Protein AF-A0A9E1RUP0-F1 (afdb_monomer_lite)

Foldseek 3Di:
DDDPPCPDVVCVNDDADDDDADPPDDDDDDPPDDHDDDDDPDPDDDDDDDDDDDDFQDFQQDPDDDQLQVVQVGDGRGTSDHLSHDDPPDDDVPRDRDHDPDDPPPRDPDDDDDD

pLDDT: mean 86.72, std 13.56, range [46.16, 97.12]

Sequence (115 aa):
KAYDILSDPALGGQELVYVEAAKGTVVWHHGMTVHAALPNTTATTRRAFTVVFIADGYPRAKSWKNFPLDRAGVDVGRTMQGEGLPLAWPRASGDIPEPPVVIGEQTGPQVKLDD

Radius of gyration: 17.95 Å; chains: 1; bounding box: 49×43×43 Å

Secondary structure (DSSP, 8-state):
----GGG-GGGTTPPP------TT------TT---------SSS-----------TT-B----S--HHHHHTT--TTSB--BTTB---SS--TT-PPPPPSS-TTTTSS------

Structure (mmCIF, N/CA/C/O backbone):
data_AF-A0A9E1RUP0-F1
#
_entry.id   AF-A0A9E1RUP0-F1
#
loop_
_atom_site.group_PDB
_atom_site.id
_atom_site.type_symbol
_atom_site.label_atom_id
_atom_site.label_alt_id
_atom_site.label_comp_id
_atom_site.label_asym_id
_atom_site.label_entity_id
_atom_site.label_seq_id
_atom_site.pdbx_PDB_ins_code
_atom_site.Cartn_x
_atom_site.Cartn_y
_atom_site.Cartn_z
_atom_site.occupancy
_atom_site.B_iso_or_equiv
_atom_site.auth_seq_id
_atom_site.auth_comp_id
_atom_site.auth_asym_id
_atom_site.auth_atom_id
_atom_site.pdbx_PDB_model_num
ATOM 1 N N . LYS A 1 1 ? -25.155 4.062 -3.755 1.00 77.12 1 LYS A N 1
ATOM 2 C CA . LYS A 1 1 ? -24.989 3.126 -2.614 1.00 77.12 1 LYS A CA 1
ATOM 3 C C . LYS A 1 1 ? -23.657 2.412 -2.805 1.00 77.12 1 LYS A C 1
ATOM 5 O O . LYS A 1 1 ? -23.355 2.100 -3.950 1.00 77.12 1 LYS A O 1
ATOM 10 N N . ALA A 1 2 ? -22.850 2.239 -1.757 1.00 87.50 2 ALA A N 1
ATOM 11 C CA . ALA A 1 2 ? -21.606 1.474 -1.870 1.00 87.50 2 ALA A CA 1
ATOM 12 C C . ALA A 1 2 ? -21.914 0.009 -2.226 1.00 87.50 2 ALA A C 1
ATOM 14 O O . ALA A 1 2 ? -22.976 -0.496 -1.854 1.00 87.50 2 ALA A O 1
ATOM 15 N N . TYR A 1 3 ? -21.013 -0.634 -2.968 1.00 91.62 3 TYR A N 1
ATOM 16 C CA . TYR A 1 3 ? -21.102 -2.064 -3.248 1.00 91.62 3 TYR A CA 1
ATOM 17 C C . TYR A 1 3 ? -20.885 -2.850 -1.950 1.00 91.62 3 TYR A C 1
ATOM 19 O O . TYR A 1 3 ? -19.932 -2.571 -1.221 1.00 91.62 3 TYR A O 1
ATOM 27 N N . ASP A 1 4 ? -21.774 -3.796 -1.653 1.00 91.69 4 ASP A N 1
ATOM 28 C CA . ASP A 1 4 ? -21.647 -4.661 -0.481 1.00 91.69 4 ASP A CA 1
ATOM 29 C C . ASP A 1 4 ? -20.742 -5.849 -0.811 1.00 91.69 4 ASP A C 1
ATOM 31 O O . ASP A 1 4 ? -21.205 -6.916 -1.208 1.00 91.69 4 ASP A O 1
ATOM 35 N N . ILE A 1 5 ? -19.434 -5.620 -0.686 1.00 92.88 5 ILE A N 1
ATOM 36 C CA . ILE A 1 5 ? -18.408 -6.611 -1.020 1.00 92.88 5 ILE A CA 1
ATOM 37 C C . ILE A 1 5 ? -18.504 -7.877 -0.165 1.00 92.88 5 ILE A C 1
ATOM 39 O O . ILE A 1 5 ? -18.123 -8.936 -0.642 1.00 92.88 5 ILE A O 1
ATOM 43 N N . LEU A 1 6 ? -19.027 -7.802 1.065 1.00 92.06 6 LEU A N 1
ATOM 44 C CA . LEU A 1 6 ? -19.125 -8.967 1.954 1.00 92.06 6 LEU A CA 1
ATOM 45 C C . LEU A 1 6 ? -20.234 -9.937 1.528 1.00 92.06 6 LEU A C 1
ATOM 47 O O . LEU A 1 6 ? -20.155 -11.126 1.817 1.00 92.06 6 LEU A O 1
ATOM 51 N N . SER A 1 7 ? -21.225 -9.442 0.786 1.00 92.94 7 SER A N 1
ATOM 52 C CA . SER A 1 7 ? -22.275 -10.258 0.174 1.00 92.94 7 SER A CA 1
ATOM 53 C C . SER A 1 7 ? -21.894 -10.792 -1.217 1.00 92.94 7 SER A C 1
ATOM 55 O O . SER A 1 7 ? -22.733 -11.409 -1.876 1.00 92.94 7 SER A O 1
ATOM 57 N N . ASP A 1 8 ? -20.669 -10.544 -1.703 1.00 94.75 8 ASP A N 1
ATOM 58 C CA . ASP A 1 8 ? -20.228 -11.011 -3.021 1.00 94.75 8 ASP A CA 1
ATOM 59 C C . ASP A 1 8 ? -20.149 -12.554 -3.041 1.00 94.75 8 ASP A C 1
ATOM 61 O O . ASP A 1 8 ? -19.410 -13.144 -2.243 1.00 94.75 8 ASP A O 1
ATOM 65 N N . PRO A 1 9 ? -20.862 -13.244 -3.956 1.00 95.50 9 PRO A N 1
ATOM 66 C CA . PRO A 1 9 ? -20.796 -14.699 -4.079 1.00 95.50 9 PRO A CA 1
ATOM 67 C C . PRO A 1 9 ? -19.376 -15.247 -4.278 1.00 95.50 9 PRO A C 1
ATOM 69 O O . PRO A 1 9 ? -19.108 -16.383 -3.887 1.00 95.50 9 PRO A O 1
ATOM 72 N N . ALA A 1 10 ? -18.456 -14.458 -4.847 1.00 94.06 10 ALA A N 1
ATOM 73 C CA . ALA A 1 10 ? -17.054 -14.835 -5.016 1.00 94.06 10 ALA A CA 1
ATOM 74 C C . ALA A 1 10 ? -16.319 -15.036 -3.680 1.00 94.06 10 ALA A C 1
ATOM 76 O O . ALA A 1 10 ? -15.307 -15.735 -3.647 1.00 94.06 10 ALA A O 1
ATOM 77 N N . LEU A 1 11 ? -16.831 -14.473 -2.578 1.00 93.88 11 LEU A N 1
ATOM 78 C CA . LEU A 1 11 ? -16.312 -14.726 -1.234 1.00 93.88 11 LEU A CA 1
ATOM 79 C C . LEU A 1 11 ? -16.768 -16.062 -0.652 1.00 93.88 11 LEU A C 1
ATOM 81 O O . LEU A 1 11 ? -16.231 -16.472 0.370 1.00 93.88 11 LEU A O 1
ATOM 85 N N . GLY A 1 12 ? -17.747 -16.747 -1.251 1.00 94.31 12 GLY A N 1
ATOM 86 C CA . GLY A 1 12 ? -18.192 -18.062 -0.783 1.00 94.31 12 GLY A CA 1
ATOM 87 C C . GLY A 1 12 ? -18.697 -18.075 0.666 1.00 94.31 12 GLY A C 1
ATOM 88 O O . GLY A 1 12 ? -18.537 -19.084 1.348 1.00 94.31 12 GLY A O 1
ATOM 89 N N . GLY A 1 13 ? -19.255 -16.959 1.148 1.00 92.88 13 GLY A N 1
ATOM 90 C CA . GLY A 1 13 ? -19.747 -16.822 2.524 1.00 92.88 13 GLY A CA 1
ATOM 91 C C . GLY A 1 13 ? -18.649 -16.769 3.592 1.00 92.88 13 GLY A C 1
ATOM 92 O O . GLY A 1 13 ? -18.916 -17.095 4.744 1.00 92.88 13 GLY A O 1
ATOM 93 N N . GLN A 1 14 ? -17.412 -16.418 3.224 1.00 93.69 14 GLN A N 1
ATOM 94 C CA . GLN A 1 14 ? -16.333 -16.225 4.194 1.00 93.69 14 GLN A CA 1
ATOM 95 C C . GLN A 1 14 ? -16.589 -14.998 5.074 1.00 93.69 14 GLN A C 1
ATOM 97 O O . GLN A 1 14 ? -16.930 -13.922 4.586 1.00 93.69 14 GLN A O 1
ATOM 102 N N . GLU A 1 15 ? -16.354 -15.168 6.371 1.00 91.94 15 GLU A N 1
ATOM 103 C CA . GLU A 1 15 ? -16.478 -14.107 7.366 1.00 91.94 15 GLU A CA 1
ATOM 104 C C . GLU A 1 15 ? -15.164 -13.340 7.537 1.00 91.94 15 GLU A C 1
ATOM 106 O O . GLU A 1 15 ? -14.066 -13.855 7.302 1.00 91.94 15 GLU A O 1
ATOM 111 N N . LEU A 1 16 ? -15.267 -12.094 8.002 1.00 94.19 16 LEU A N 1
ATOM 112 C CA . LEU A 1 16 ? -14.089 -11.311 8.358 1.00 94.19 16 LEU A CA 1
ATOM 113 C C . LEU A 1 16 ? -13.390 -11.910 9.582 1.00 94.19 16 LEU A C 1
ATOM 115 O O . LEU A 1 16 ? -13.990 -12.096 10.640 1.00 94.19 16 LEU A O 1
ATOM 119 N N . VAL A 1 17 ? -12.079 -12.112 9.459 1.00 94.25 17 VAL A N 1
ATOM 120 C CA . VAL A 1 17 ? -11.206 -12.437 10.589 1.00 94.25 17 VAL A CA 1
ATOM 121 C C . VAL A 1 17 ? -10.435 -11.185 10.980 1.00 94.25 17 VAL A C 1
ATOM 123 O O . VAL A 1 17 ? -9.619 -10.672 10.214 1.00 94.25 17 VAL A O 1
ATOM 126 N N . TYR A 1 18 ? -10.697 -10.685 12.185 1.00 94.25 18 TYR A N 1
ATOM 1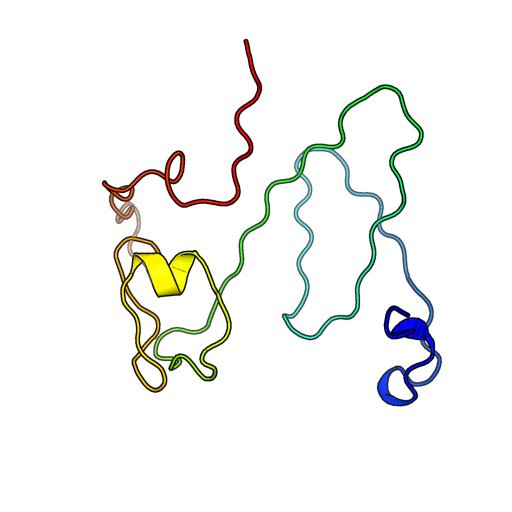27 C CA . TYR A 1 18 ? -10.001 -9.519 12.714 1.00 94.25 18 TYR A CA 1
ATOM 128 C C . TYR A 1 18 ? -8.702 -9.929 13.398 1.00 94.25 18 TYR A C 1
ATOM 130 O O . TYR A 1 18 ? -8.678 -10.833 14.231 1.00 94.25 18 TYR A O 1
ATOM 138 N N . VAL A 1 19 ? -7.625 -9.229 13.050 1.00 93.12 19 VAL A N 1
ATOM 139 C CA . VAL A 1 19 ? -6.290 -9.452 13.607 1.00 93.12 19 VAL A CA 1
ATOM 140 C C . VAL A 1 19 ? -5.883 -8.216 14.396 1.00 93.12 19 VAL A C 1
ATOM 142 O O . VAL A 1 19 ? -5.818 -7.114 13.848 1.00 93.12 19 VAL A O 1
ATOM 145 N N . GLU A 1 20 ? -5.605 -8.396 15.685 1.00 94.00 20 GLU A N 1
ATOM 146 C CA . GLU A 1 20 ? -5.007 -7.347 16.505 1.00 94.00 20 GLU A CA 1
ATOM 147 C C . GLU A 1 20 ? -3.508 -7.247 16.200 1.00 94.00 20 GLU A C 1
ATOM 149 O O . GLU A 1 20 ? -2.784 -8.242 16.213 1.00 94.00 20 GLU A O 1
ATOM 154 N N . ALA A 1 21 ? -3.041 -6.033 15.909 1.00 93.69 21 ALA A N 1
ATOM 155 C CA . ALA A 1 21 ? -1.649 -5.764 15.580 1.00 93.69 21 ALA A CA 1
ATOM 156 C C . ALA A 1 21 ? -1.034 -4.851 16.643 1.00 93.69 21 ALA A C 1
ATOM 158 O O . ALA A 1 21 ? -1.321 -3.652 16.698 1.00 93.69 21 ALA A O 1
ATOM 159 N N . ALA A 1 22 ? -0.154 -5.414 17.473 1.00 94.69 22 ALA A N 1
ATOM 160 C CA . ALA A 1 22 ? 0.644 -4.630 18.406 1.00 94.69 22 ALA A CA 1
ATOM 161 C C . ALA A 1 22 ? 1.584 -3.675 17.649 1.00 94.69 22 ALA A C 1
ATOM 163 O O . ALA A 1 22 ? 1.981 -3.938 16.509 1.00 94.69 22 ALA A O 1
ATOM 164 N N . LYS A 1 23 ? 1.995 -2.576 18.293 1.00 94.50 23 LYS A N 1
ATOM 165 C CA . LYS A 1 23 ? 2.963 -1.626 17.721 1.00 94.50 23 LYS A CA 1
ATOM 166 C C . LYS A 1 23 ? 4.225 -2.363 17.246 1.00 94.50 23 LYS A C 1
ATOM 168 O O . LYS A 1 23 ? 4.840 -3.090 18.016 1.00 94.50 23 LYS A O 1
ATOM 173 N N . GLY A 1 24 ? 4.623 -2.122 15.996 1.00 95.25 24 GLY A N 1
ATOM 174 C CA . GLY A 1 24 ? 5.780 -2.769 15.364 1.00 95.25 24 GLY A CA 1
ATOM 175 C C . GLY A 1 24 ? 5.451 -4.062 14.609 1.00 95.25 24 GLY A C 1
ATOM 1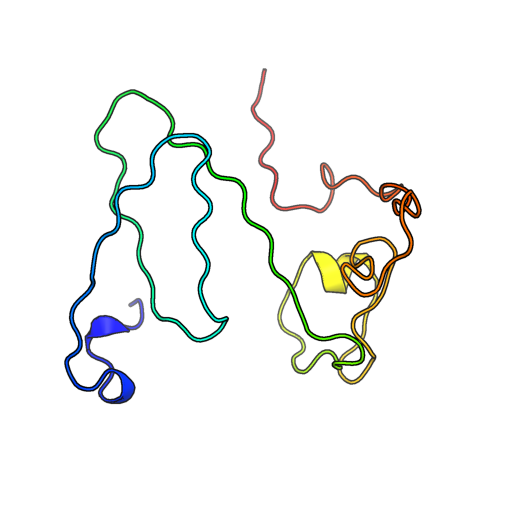76 O O . GLY A 1 24 ? 6.309 -4.570 13.896 1.00 95.25 24 GLY A O 1
ATOM 177 N N . THR A 1 25 ? 4.216 -4.564 14.707 1.00 96.56 25 THR A N 1
ATOM 178 C CA . THR A 1 25 ? 3.748 -5.706 13.908 1.00 96.56 25 THR A CA 1
ATOM 179 C C . THR A 1 25 ? 3.591 -5.309 12.443 1.00 96.56 25 THR A C 1
ATOM 181 O O . THR A 1 25 ? 3.102 -4.220 12.136 1.00 96.56 25 THR A O 1
ATOM 184 N N . VAL A 1 26 ? 3.951 -6.223 11.542 1.00 96.62 26 VAL A N 1
ATOM 185 C CA . VAL A 1 26 ? 3.703 -6.104 10.101 1.00 96.62 26 VAL A CA 1
ATOM 186 C C . VAL A 1 26 ? 2.651 -7.130 9.699 1.00 96.62 26 VAL A C 1
ATOM 188 O O . VAL A 1 26 ? 2.801 -8.317 9.979 1.00 96.62 26 VAL A O 1
ATOM 191 N N . VAL A 1 27 ? 1.595 -6.668 9.030 1.00 95.50 27 VAL A N 1
ATOM 192 C CA . VAL A 1 27 ? 0.545 -7.521 8.464 1.00 95.50 27 VAL A CA 1
ATOM 193 C C . VAL A 1 27 ? 0.670 -7.491 6.946 1.00 95.50 27 VAL A C 1
ATOM 195 O O . VAL A 1 27 ? 0.706 -6.417 6.349 1.00 95.50 27 VAL A O 1
ATOM 198 N N . TRP A 1 28 ? 0.723 -8.670 6.331 1.00 96.12 28 TRP A N 1
ATOM 199 C CA . TRP A 1 28 ? 0.786 -8.838 4.881 1.00 96.12 28 TRP A CA 1
ATOM 200 C C . TRP A 1 28 ? -0.573 -9.292 4.353 1.00 96.12 28 TRP A C 1
ATOM 202 O O . TRP A 1 28 ? -1.205 -10.168 4.940 1.00 96.12 28 TRP A O 1
ATOM 212 N N . HIS A 1 29 ? -1.008 -8.733 3.226 1.00 96.25 29 HIS A N 1
ATOM 213 C CA . HIS A 1 29 ? -2.153 -9.242 2.474 1.00 96.25 29 HIS A CA 1
ATOM 214 C C . HIS A 1 29 ? -1.854 -9.238 0.975 1.00 96.25 29 HIS A C 1
ATOM 216 O O . HIS A 1 29 ? -1.012 -8.477 0.498 1.00 96.25 29 HIS A O 1
ATOM 222 N N . HIS A 1 30 ? -2.550 -10.087 0.224 1.00 96.12 30 HIS A N 1
ATOM 223 C CA . HIS A 1 30 ? -2.474 -10.082 -1.231 1.00 96.12 30 HIS A CA 1
ATOM 224 C C . HIS A 1 30 ? -3.308 -8.922 -1.800 1.00 96.12 30 HIS A C 1
ATOM 226 O O . HIS A 1 30 ? -4.302 -8.520 -1.197 1.00 96.12 30 HIS A O 1
ATOM 232 N N . GLY A 1 31 ? -2.971 -8.424 -2.996 1.00 92.31 31 GLY A N 1
ATOM 233 C CA . GLY A 1 31 ? -3.699 -7.316 -3.642 1.00 92.31 31 GLY A CA 1
ATOM 234 C C . GLY A 1 31 ? -5.177 -7.601 -3.960 1.00 92.31 31 GLY A C 1
ATOM 235 O O . GLY A 1 31 ? -5.917 -6.683 -4.290 1.00 92.31 31 GLY A O 1
ATOM 236 N N . MET A 1 32 ? -5.606 -8.860 -3.836 1.00 91.62 32 MET A N 1
ATOM 237 C CA . MET A 1 32 ? -6.995 -9.307 -4.017 1.00 91.62 32 MET A CA 1
ATOM 238 C C . MET A 1 32 ? -7.668 -9.757 -2.711 1.00 91.62 32 MET A C 1
ATOM 240 O O . MET A 1 32 ? -8.792 -10.247 -2.742 1.00 91.62 32 MET A O 1
ATOM 244 N N . THR A 1 33 ? -7.000 -9.643 -1.561 1.00 95.06 33 THR A N 1
ATOM 245 C CA . THR A 1 33 ? -7.612 -9.981 -0.273 1.00 95.06 33 THR A CA 1
ATOM 246 C C . THR A 1 33 ? -8.657 -8.927 0.078 1.00 95.06 33 THR A C 1
ATOM 248 O O . THR A 1 33 ? -8.311 -7.764 0.287 1.00 95.06 33 THR A O 1
ATOM 251 N N . VAL A 1 34 ? -9.926 -9.326 0.194 1.00 95.31 34 VAL A N 1
ATOM 252 C CA . VAL A 1 34 ? -10.956 -8.469 0.794 1.00 95.31 34 VAL A CA 1
ATOM 253 C C . VAL A 1 34 ? -10.621 -8.279 2.269 1.00 95.31 34 VAL A C 1
ATOM 255 O O . VAL A 1 34 ? -10.412 -9.244 3.000 1.00 95.31 34 VAL A O 1
ATOM 258 N N . HIS A 1 35 ? -10.523 -7.025 2.698 1.00 95.38 35 HIS A N 1
ATOM 259 C CA . HIS A 1 35 ? -10.179 -6.673 4.067 1.00 95.38 35 HIS A CA 1
ATOM 260 C C . HIS A 1 35 ? -10.919 -5.412 4.505 1.00 95.38 35 HIS A C 1
ATOM 262 O O . HIS A 1 35 ? -11.308 -4.574 3.691 1.00 95.38 35 HIS A O 1
ATOM 268 N N . ALA A 1 36 ? -11.101 -5.284 5.815 1.00 93.50 36 ALA A N 1
ATOM 269 C CA . ALA A 1 36 ? -11.773 -4.158 6.439 1.00 93.50 36 ALA A CA 1
ATOM 270 C C . ALA A 1 36 ? -11.016 -3.717 7.692 1.00 93.50 36 ALA A C 1
ATOM 272 O O . ALA A 1 36 ? -10.277 -4.491 8.301 1.00 93.50 36 ALA A O 1
ATOM 273 N N . ALA A 1 37 ? -11.233 -2.468 8.096 1.00 93.81 37 ALA A N 1
ATOM 274 C CA . ALA A 1 37 ? -10.733 -1.944 9.354 1.00 93.81 37 ALA A CA 1
ATOM 275 C C . ALA A 1 37 ? -11.905 -1.468 10.214 1.00 93.81 37 ALA A C 1
ATOM 277 O O . ALA A 1 37 ? -12.782 -0.753 9.734 1.00 93.81 37 ALA A O 1
ATOM 278 N N . LEU A 1 38 ? -11.893 -1.836 11.495 1.00 94.69 38 LEU A N 1
ATOM 279 C CA . LEU A 1 38 ? -12.880 -1.352 12.459 1.00 94.69 38 LEU A CA 1
ATOM 280 C C . LEU A 1 38 ? -12.724 0.162 12.696 1.00 94.69 38 LEU A C 1
ATOM 282 O O . LEU A 1 38 ? -11.595 0.678 12.588 1.00 94.69 38 LEU A O 1
ATOM 286 N N . PRO A 1 39 ? -13.823 0.868 13.041 1.00 95.75 39 PRO A N 1
ATOM 287 C CA . PRO A 1 39 ? -13.769 2.270 13.436 1.00 95.75 39 PRO A CA 1
ATOM 288 C C . PRO A 1 39 ? -12.869 2.453 14.661 1.00 95.75 39 PRO A C 1
ATOM 290 O O . PRO A 1 39 ? -12.790 1.588 15.531 1.00 95.75 39 PRO A O 1
ATOM 293 N N . ASN A 1 40 ? -12.196 3.600 14.742 1.00 96.00 40 ASN A N 1
ATOM 294 C CA . ASN A 1 40 ? -11.468 3.971 15.947 1.00 96.00 40 ASN A CA 1
ATOM 295 C C . ASN A 1 40 ? -12.432 4.639 16.934 1.00 96.00 40 ASN A C 1
ATOM 297 O O . ASN A 1 40 ? -12.821 5.785 16.728 1.00 96.00 40 ASN A O 1
ATOM 301 N N . THR A 1 41 ? -12.811 3.928 17.992 1.00 97.06 41 THR A N 1
ATOM 302 C CA . THR A 1 41 ? -13.711 4.425 19.048 1.00 97.06 41 THR A CA 1
ATOM 303 C C . THR A 1 41 ? -12.957 4.979 20.261 1.00 97.06 41 THR A C 1
ATOM 305 O O . THR A 1 41 ? -13.551 5.183 21.317 1.00 97.06 41 THR A O 1
ATOM 308 N N . THR A 1 42 ? -11.643 5.195 20.143 1.00 96.19 42 THR A N 1
ATOM 309 C CA . THR A 1 42 ? -10.784 5.694 21.227 1.00 96.19 42 THR A CA 1
ATOM 310 C C . THR A 1 42 ? -10.381 7.151 21.001 1.00 96.19 42 THR A C 1
ATOM 312 O O . THR A 1 42 ? -10.461 7.667 19.888 1.00 96.19 42 THR A O 1
ATOM 315 N N . ALA A 1 43 ? -9.874 7.806 22.049 1.00 97.12 43 ALA A N 1
ATOM 316 C CA . ALA A 1 43 ? -9.315 9.158 21.960 1.00 97.12 43 ALA A CA 1
ATOM 317 C C . ALA A 1 43 ? -7.880 9.199 21.388 1.00 97.12 43 ALA A C 1
ATOM 319 O O . ALA A 1 43 ? -7.264 10.261 21.334 1.00 97.12 43 ALA A O 1
ATOM 320 N N . THR A 1 44 ? -7.305 8.058 20.994 1.00 95.00 44 THR A N 1
ATOM 321 C CA . THR A 1 44 ? -5.921 7.970 20.513 1.00 95.00 44 THR A CA 1
ATOM 322 C C . THR A 1 44 ? -5.879 7.658 19.022 1.00 95.00 44 THR A C 1
ATOM 324 O O . THR A 1 44 ? -6.531 6.735 18.540 1.00 95.00 44 THR A O 1
ATOM 327 N N . THR A 1 45 ? -5.066 8.398 18.268 1.00 94.81 45 THR A N 1
ATOM 328 C CA . THR A 1 45 ? -4.875 8.163 16.830 1.00 94.81 45 THR A CA 1
ATOM 329 C C . THR A 1 45 ? -4.241 6.794 16.558 1.00 94.81 45 THR A C 1
ATOM 331 O O . THR A 1 45 ? -3.093 6.551 16.939 1.00 94.81 45 THR A O 1
ATOM 334 N N . ARG A 1 46 ? -4.939 5.930 15.807 1.00 93.88 46 ARG A N 1
ATOM 335 C CA . ARG A 1 46 ? -4.389 4.678 15.260 1.00 93.88 46 ARG A CA 1
ATOM 336 C C . ARG A 1 46 ? -3.516 4.974 14.035 1.00 93.88 46 ARG A C 1
ATOM 338 O O . ARG A 1 46 ? -4.038 5.188 12.944 1.00 93.88 46 ARG A O 1
ATOM 345 N N . ARG A 1 47 ? -2.192 4.993 14.212 1.00 93.31 47 ARG A N 1
ATOM 346 C CA . ARG A 1 47 ? -1.219 5.205 13.124 1.00 93.31 47 ARG A CA 1
ATOM 347 C C . ARG A 1 47 ? -0.811 3.872 12.495 1.00 93.31 47 ARG A C 1
ATOM 349 O O . ARG A 1 47 ? -0.483 2.936 13.216 1.00 93.31 47 ARG A O 1
ATOM 356 N N . ALA A 1 48 ? -0.789 3.818 11.168 1.00 92.75 48 ALA A N 1
ATOM 357 C CA . ALA A 1 48 ? -0.267 2.700 10.390 1.00 92.75 48 ALA A CA 1
ATOM 358 C C . ALA A 1 48 ? 0.551 3.240 9.213 1.00 92.75 48 ALA A C 1
ATOM 360 O O . ALA A 1 48 ? 0.263 4.324 8.703 1.00 92.75 48 ALA A O 1
ATOM 361 N N . PHE A 1 49 ? 1.553 2.478 8.787 1.00 92.25 49 PHE A N 1
ATOM 362 C CA . PHE A 1 49 ? 2.304 2.739 7.566 1.00 92.25 49 PHE A CA 1
ATOM 363 C C . PHE A 1 49 ? 2.020 1.606 6.584 1.00 92.25 49 PHE A C 1
ATOM 365 O O . PHE A 1 49 ? 2.057 0.439 6.970 1.00 92.25 49 PHE A O 1
ATOM 372 N N . THR A 1 50 ? 1.689 1.949 5.341 1.00 91.31 50 THR A N 1
ATOM 373 C CA . THR A 1 50 ? 1.335 0.968 4.310 1.00 91.31 50 THR A CA 1
ATOM 374 C C . THR A 1 50 ? 2.357 1.014 3.188 1.00 91.31 50 THR A C 1
ATOM 376 O O . THR A 1 50 ? 2.787 2.087 2.769 1.00 91.31 50 THR A O 1
ATOM 379 N N . VAL A 1 51 ? 2.756 -0.167 2.719 1.00 91.62 51 VAL A N 1
ATOM 380 C CA . VAL A 1 51 ? 3.667 -0.342 1.588 1.00 91.62 51 VAL A CA 1
ATOM 381 C C . VAL A 1 51 ? 3.029 -1.340 0.640 1.00 91.62 51 VAL A C 1
ATOM 383 O O . VAL A 1 51 ? 2.583 -2.402 1.069 1.00 91.62 51 VAL A O 1
ATOM 386 N N . VAL A 1 52 ? 2.981 -0.993 -0.643 1.00 91.00 52 VAL A N 1
ATOM 387 C CA . VAL A 1 52 ? 2.492 -1.880 -1.699 1.00 91.00 52 VAL A CA 1
ATOM 388 C C . VAL A 1 52 ? 3.684 -2.320 -2.531 1.00 91.00 52 VAL A C 1
ATOM 390 O O . VAL A 1 52 ? 4.375 -1.486 -3.112 1.00 91.00 52 VAL A O 1
ATOM 393 N N . PHE A 1 53 ? 3.909 -3.630 -2.594 1.00 91.81 53 PHE A N 1
ATOM 394 C CA . PHE A 1 53 ? 4.886 -4.229 -3.495 1.00 91.81 53 PHE A CA 1
ATOM 395 C C . PHE A 1 53 ? 4.179 -4.704 -4.761 1.00 91.81 53 PHE A C 1
ATOM 397 O O . PHE A 1 53 ? 3.134 -5.351 -4.697 1.00 91.81 53 PHE A O 1
ATOM 404 N N . ILE A 1 54 ? 4.766 -4.385 -5.907 1.00 90.06 54 ILE A N 1
ATOM 405 C CA . ILE A 1 54 ? 4.327 -4.842 -7.224 1.00 90.06 54 ILE A CA 1
ATOM 406 C C . ILE A 1 54 ? 5.463 -5.633 -7.862 1.00 90.06 54 ILE A C 1
ATOM 408 O O . ILE A 1 54 ? 6.634 -5.356 -7.602 1.00 90.06 54 ILE A O 1
ATOM 412 N N . ALA A 1 55 ? 5.117 -6.638 -8.664 1.00 91.38 55 ALA A N 1
ATOM 413 C CA . ALA A 1 55 ? 6.114 -7.410 -9.389 1.00 91.38 55 ALA A CA 1
ATOM 414 C C . ALA A 1 55 ? 6.863 -6.512 -10.384 1.00 91.38 55 ALA A C 1
ATOM 416 O O . ALA A 1 55 ? 6.246 -5.699 -11.079 1.00 91.38 55 ALA A O 1
ATOM 417 N N . ASP A 1 56 ? 8.181 -6.691 -10.456 1.00 92.38 56 ASP A N 1
ATOM 418 C CA . ASP A 1 56 ? 9.016 -6.018 -11.446 1.00 92.38 56 ASP A CA 1
ATOM 419 C C . ASP A 1 56 ? 8.582 -6.384 -12.878 1.00 92.38 56 ASP A C 1
ATOM 421 O O . ASP A 1 56 ? 8.069 -7.476 -13.140 1.00 92.38 56 ASP A O 1
ATOM 425 N N . GLY A 1 57 ? 8.744 -5.442 -13.806 1.00 92.69 57 GLY A N 1
ATOM 426 C CA . GLY A 1 57 ? 8.382 -5.604 -15.214 1.00 92.69 57 GLY A CA 1
ATOM 427 C C . GLY A 1 57 ? 6.882 -5.542 -15.524 1.00 92.69 57 GLY A C 1
ATOM 428 O O . GLY A 1 57 ? 6.508 -5.614 -16.696 1.00 92.69 57 GLY A O 1
ATOM 429 N N . TYR A 1 58 ? 6.001 -5.389 -14.529 1.00 92.88 58 TYR A N 1
ATOM 430 C CA . TYR A 1 58 ? 4.560 -5.376 -14.786 1.00 92.88 58 TYR A CA 1
ATOM 431 C C . TYR A 1 58 ? 4.105 -4.053 -15.439 1.00 92.88 58 TYR A C 1
ATOM 433 O O . TYR A 1 58 ? 4.498 -2.969 -14.989 1.00 92.88 58 TYR A O 1
ATOM 441 N N . PRO A 1 59 ? 3.257 -4.093 -16.485 1.00 95.12 59 PRO A N 1
ATOM 442 C CA . PRO A 1 59 ? 2.770 -2.886 -17.140 1.00 95.12 59 PRO A CA 1
ATOM 443 C C . PRO A 1 59 ? 1.585 -2.256 -16.394 1.00 95.12 59 PRO A C 1
ATOM 445 O O . PRO A 1 59 ? 0.768 -2.946 -15.776 1.00 95.12 59 PRO A O 1
ATOM 448 N N . ARG A 1 60 ? 1.413 -0.934 -16.517 1.00 94.12 60 ARG A N 1
ATOM 449 C CA . ARG A 1 60 ? 0.204 -0.242 -16.044 1.00 94.12 60 ARG A CA 1
ATOM 450 C C . ARG A 1 60 ? -1.008 -0.754 -16.824 1.00 94.12 60 ARG A C 1
ATOM 452 O O . ARG A 1 60 ? -1.162 -0.467 -18.007 1.00 94.12 60 ARG A O 1
ATOM 459 N N . ALA A 1 61 ? -1.898 -1.483 -16.156 1.00 93.44 61 ALA A N 1
ATOM 460 C CA . ALA A 1 61 ? -3.017 -2.150 -16.825 1.00 93.44 61 ALA A CA 1
ATOM 461 C C . ALA A 1 61 ? -4.222 -1.235 -17.116 1.00 93.44 61 ALA A C 1
ATOM 463 O O . ALA A 1 61 ? -4.992 -1.505 -18.038 1.00 93.44 61 ALA A O 1
ATOM 464 N N . LYS A 1 62 ? -4.434 -0.187 -16.310 1.00 94.31 62 LYS A N 1
ATOM 465 C CA . LYS A 1 62 ? -5.624 0.681 -16.368 1.00 94.31 62 LYS A CA 1
ATOM 466 C C . LYS A 1 62 ? -5.246 2.156 -16.234 1.00 94.31 62 LYS A C 1
ATOM 468 O O . LYS A 1 62 ? -4.283 2.503 -15.551 1.00 94.31 62 LYS A O 1
ATOM 473 N N . SER A 1 63 ? -6.058 3.026 -16.829 1.00 91.69 63 SER A N 1
ATOM 474 C CA . SER A 1 63 ? -5.934 4.491 -16.762 1.00 91.69 63 SER A CA 1
ATOM 475 C C . SER A 1 63 ? -6.513 5.099 -15.478 1.00 91.69 63 SER A C 1
ATOM 477 O O . SER A 1 63 ? -6.779 6.297 -15.416 1.00 91.69 63 SER A O 1
ATOM 479 N N . TRP A 1 64 ? -6.762 4.285 -14.450 1.00 91.06 64 TRP A N 1
ATOM 480 C CA . TRP A 1 64 ? -7.257 4.778 -13.169 1.00 91.06 64 TRP A CA 1
ATOM 481 C C . TRP A 1 64 ? -6.214 5.669 -12.506 1.00 91.06 64 TRP A C 1
ATOM 483 O O . TRP A 1 64 ? -5.014 5.416 -12.641 1.00 91.06 64 TRP A O 1
ATOM 493 N N . LYS A 1 65 ? -6.685 6.686 -11.777 1.00 84.56 65 LYS A N 1
ATOM 494 C CA . LYS A 1 65 ? -5.812 7.561 -10.991 1.00 84.56 65 LYS A CA 1
ATOM 495 C C . LYS A 1 65 ? -5.006 6.720 -10.006 1.00 84.56 65 LYS A C 1
ATOM 497 O O . LYS A 1 65 ? -5.575 5.941 -9.242 1.00 84.56 65 LYS A O 1
ATOM 502 N N . ASN A 1 66 ? -3.692 6.880 -10.038 1.00 84.00 66 ASN A N 1
ATOM 503 C CA . ASN A 1 66 ? -2.754 6.184 -9.173 1.00 84.00 66 ASN A CA 1
ATOM 504 C C . ASN A 1 66 ? -1.558 7.109 -8.959 1.00 84.00 66 ASN A C 1
ATOM 506 O O . ASN A 1 66 ? -0.710 7.240 -9.836 1.00 84.00 66 ASN A O 1
ATOM 510 N N . PHE A 1 67 ? -1.501 7.740 -7.786 1.00 79.44 67 PHE A N 1
ATOM 511 C CA . PHE A 1 67 ? -0.544 8.806 -7.508 1.00 79.44 67 PHE A CA 1
ATOM 512 C C . PHE A 1 67 ? 0.924 8.431 -7.809 1.00 79.44 67 PHE A C 1
ATOM 514 O O . PHE A 1 67 ? 1.567 9.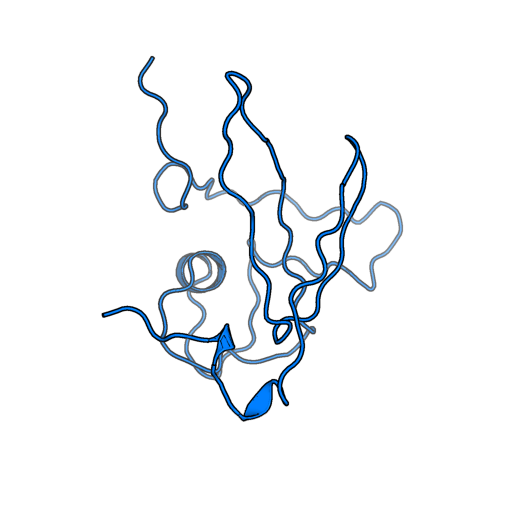177 -8.547 1.00 79.44 67 PHE A O 1
ATOM 521 N N . PRO A 1 68 ? 1.467 7.293 -7.326 1.00 80.88 68 PRO A N 1
ATOM 522 C CA . PRO A 1 68 ? 2.814 6.861 -7.700 1.00 80.88 68 PRO A CA 1
ATOM 523 C C . PRO A 1 68 ? 3.061 6.765 -9.212 1.00 80.88 68 PRO A C 1
ATOM 525 O O . PRO A 1 68 ? 4.093 7.241 -9.681 1.00 80.88 68 PRO A O 1
ATOM 528 N N . LEU A 1 69 ? 2.123 6.184 -9.969 1.00 86.50 69 LEU A N 1
ATOM 529 C CA . LEU A 1 69 ? 2.261 6.017 -11.422 1.00 86.50 69 LEU A CA 1
ATOM 530 C C . LEU A 1 69 ? 2.094 7.342 -12.173 1.00 86.50 69 LEU A C 1
ATOM 532 O O . LEU A 1 69 ? 2.816 7.600 -13.133 1.00 86.50 69 LEU A O 1
ATOM 536 N N . ASP A 1 70 ? 1.158 8.181 -11.729 1.00 85.50 70 ASP A N 1
ATOM 537 C CA . ASP A 1 70 ? 0.865 9.479 -12.334 1.00 85.50 70 ASP A CA 1
ATOM 538 C C . ASP A 1 70 ? 2.024 10.462 -12.101 1.00 85.50 70 ASP A C 1
ATOM 540 O O . ASP A 1 70 ? 2.449 11.138 -13.034 1.00 85.50 70 ASP A O 1
ATOM 544 N N . ARG A 1 71 ? 2.618 10.472 -10.898 1.00 83.00 71 ARG A N 1
ATOM 545 C CA . ARG A 1 71 ? 3.840 11.239 -10.592 1.00 83.00 71 ARG A CA 1
ATOM 546 C C . ARG A 1 71 ? 5.029 10.803 -11.450 1.00 83.00 71 ARG A C 1
ATOM 548 O O . ARG A 1 71 ? 5.832 11.642 -11.838 1.00 83.00 71 ARG A O 1
ATOM 555 N N . ALA A 1 72 ? 5.142 9.508 -11.735 1.00 83.94 72 ALA A N 1
ATOM 556 C CA . ALA A 1 72 ? 6.197 8.960 -12.582 1.00 83.94 72 ALA A CA 1
ATOM 557 C C . ALA A 1 72 ? 5.908 9.092 -14.094 1.00 83.94 72 ALA A C 1
ATOM 559 O O . ALA A 1 72 ? 6.753 8.706 -14.898 1.00 83.94 72 ALA A O 1
ATOM 560 N N . GLY A 1 73 ? 4.742 9.617 -14.497 1.00 87.62 73 GLY A N 1
ATOM 561 C CA . GLY A 1 73 ? 4.369 9.765 -15.908 1.00 87.62 73 GLY A CA 1
ATOM 562 C C . GLY A 1 73 ? 4.215 8.433 -16.652 1.00 87.62 73 GLY A C 1
ATOM 563 O O . GLY A 1 73 ? 4.505 8.352 -17.843 1.00 87.62 73 GLY A O 1
ATOM 564 N N . VAL A 1 74 ? 3.810 7.362 -15.960 1.00 91.19 74 VAL A N 1
ATOM 565 C CA . VAL A 1 74 ? 3.710 6.022 -16.557 1.00 91.19 74 VAL A CA 1
ATOM 566 C C . VAL A 1 74 ? 2.384 5.863 -17.299 1.00 91.19 74 VAL A C 1
ATOM 568 O O . VAL A 1 74 ? 1.327 5.749 -16.674 1.00 91.19 74 VAL A O 1
ATOM 571 N N . ASP A 1 75 ? 2.434 5.776 -18.627 1.00 94.12 75 ASP A N 1
ATOM 572 C CA . ASP A 1 75 ? 1.256 5.506 -19.460 1.00 94.12 75 ASP A CA 1
ATOM 573 C C . ASP A 1 75 ? 0.739 4.062 -19.339 1.00 94.12 75 ASP A C 1
ATOM 575 O O . ASP A 1 75 ? 1.453 3.134 -18.951 1.00 94.12 75 ASP A O 1
ATOM 579 N N . VAL A 1 76 ? -0.523 3.845 -19.724 1.00 96.44 76 VAL A N 1
ATOM 580 C CA . VAL A 1 76 ? -1.106 2.496 -19.833 1.00 96.44 76 VAL A CA 1
ATOM 581 C C . VAL A 1 76 ? -0.296 1.647 -20.819 1.00 96.44 76 VAL A C 1
ATOM 583 O O . VAL A 1 76 ? 0.063 2.097 -21.903 1.00 96.44 76 VAL A O 1
ATOM 586 N N . GLY A 1 77 ? -0.010 0.403 -20.438 1.00 96.75 77 GLY A N 1
ATOM 587 C CA . GLY A 1 77 ? 0.812 -0.533 -21.206 1.00 96.75 77 GLY A CA 1
ATOM 588 C C . GLY A 1 77 ? 2.320 -0.351 -21.018 1.00 96.75 77 GLY A C 1
ATOM 589 O O . GLY A 1 77 ? 3.080 -1.230 -21.419 1.00 96.75 77 GLY A O 1
ATOM 590 N N . ARG A 1 78 ? 2.778 0.738 -20.385 1.00 96.25 78 ARG A N 1
ATOM 591 C CA . ARG A 1 78 ? 4.193 0.931 -20.043 1.00 96.25 78 ARG A CA 1
ATOM 592 C C . ARG A 1 78 ? 4.528 0.258 -18.719 1.00 96.25 78 ARG A C 1
ATOM 594 O O . ARG A 1 78 ? 3.680 0.166 -17.831 1.00 96.25 78 ARG A O 1
ATOM 601 N N . THR A 1 79 ? 5.771 -0.198 -18.598 1.00 95.56 79 THR A N 1
ATOM 602 C CA . THR A 1 79 ? 6.318 -0.765 -17.362 1.00 95.56 79 THR A CA 1
ATOM 603 C C . THR A 1 79 ? 6.169 0.223 -16.211 1.00 95.56 79 THR A C 1
ATOM 605 O O . THR A 1 79 ? 6.495 1.402 -16.355 1.00 95.56 79 THR A O 1
ATOM 608 N N . MET A 1 80 ? 5.680 -0.256 -15.068 1.00 93.50 80 MET A N 1
ATOM 609 C CA . MET A 1 80 ? 5.555 0.543 -13.852 1.00 93.50 80 MET A CA 1
ATOM 610 C C . MET A 1 80 ? 6.927 0.739 -13.208 1.00 93.50 80 MET A C 1
ATOM 612 O O . MET A 1 80 ? 7.371 -0.080 -12.412 1.00 93.50 80 MET A O 1
ATOM 616 N N . GLN A 1 81 ? 7.592 1.833 -13.570 1.00 90.75 81 GLN A N 1
ATOM 617 C CA . GLN A 1 81 ? 8.917 2.202 -13.078 1.00 90.75 81 GLN A CA 1
ATOM 618 C C . GLN A 1 81 ? 9.026 3.719 -12.899 1.00 90.75 81 GLN A C 1
ATOM 620 O O . GLN A 1 81 ? 8.269 4.479 -13.503 1.00 90.75 81 GLN A O 1
ATOM 625 N N . GLY A 1 82 ? 9.985 4.163 -12.091 1.00 85.81 82 GLY A N 1
ATOM 626 C CA . GLY A 1 82 ? 10.278 5.577 -11.880 1.00 85.81 82 GLY A CA 1
ATOM 627 C C . GLY A 1 82 ? 10.895 5.827 -10.512 1.00 85.81 82 GLY A C 1
ATOM 628 O O . GLY A 1 82 ? 10.957 4.932 -9.676 1.00 85.81 82 GLY A O 1
ATOM 629 N N . GLU A 1 83 ? 11.301 7.069 -10.265 1.00 81.62 83 GLU A N 1
ATOM 630 C CA . GLU A 1 83 ? 11.908 7.516 -9.002 1.00 81.62 83 GLU A CA 1
ATOM 631 C C . GLU A 1 83 ? 11.059 7.133 -7.771 1.00 81.62 83 GLU A C 1
ATOM 633 O O . GLU A 1 83 ? 11.564 6.769 -6.716 1.00 81.62 83 GLU A O 1
ATOM 638 N N . GLY A 1 84 ? 9.734 7.149 -7.931 1.00 80.88 84 GLY A N 1
ATOM 639 C CA . GLY A 1 84 ? 8.765 6.765 -6.912 1.00 80.88 84 GLY A CA 1
ATOM 640 C C . GLY A 1 84 ? 8.492 5.276 -6.726 1.00 80.88 84 GLY A C 1
ATOM 641 O O . GLY A 1 84 ? 7.668 4.933 -5.879 1.00 80.88 84 GLY A O 1
ATOM 642 N N . LEU A 1 85 ? 9.104 4.425 -7.545 1.00 88.12 85 LEU A N 1
ATOM 643 C CA . LEU A 1 85 ? 8.853 2.987 -7.640 1.00 88.12 85 LEU A CA 1
ATOM 644 C C . LEU A 1 85 ? 10.198 2.241 -7.674 1.00 88.12 85 LEU A C 1
ATOM 646 O O . LEU A 1 85 ? 10.505 1.581 -8.670 1.00 88.12 85 LEU A O 1
ATOM 650 N N . PRO A 1 86 ? 11.042 2.380 -6.635 1.00 89.44 86 PRO A N 1
ATOM 651 C CA . PRO A 1 86 ? 12.332 1.711 -6.622 1.00 89.44 86 PRO A CA 1
ATOM 652 C C . PRO A 1 86 ? 12.156 0.191 -6.563 1.00 89.44 86 PRO A C 1
ATOM 654 O O . PRO A 1 86 ? 11.245 -0.322 -5.905 1.00 89.44 86 PRO A O 1
ATOM 657 N N . LEU A 1 87 ? 13.074 -0.536 -7.201 1.00 90.50 87 LEU A N 1
ATOM 658 C CA . LEU A 1 87 ? 13.137 -1.988 -7.081 1.00 90.50 87 LEU A CA 1
ATOM 659 C C . LEU A 1 87 ? 13.414 -2.352 -5.618 1.00 90.50 87 LEU A C 1
ATOM 661 O O . LEU A 1 87 ? 14.427 -1.950 -5.055 1.00 90.50 87 LEU A O 1
ATOM 665 N N . ALA A 1 88 ? 12.517 -3.101 -4.981 1.00 91.12 88 ALA A N 1
ATOM 666 C CA . ALA A 1 88 ? 12.709 -3.517 -3.591 1.00 91.12 88 ALA A CA 1
ATOM 667 C C . ALA A 1 88 ? 13.638 -4.737 -3.474 1.00 91.12 88 ALA A C 1
ATOM 669 O O . ALA A 1 88 ? 14.403 -4.844 -2.514 1.00 91.12 88 ALA A O 1
ATOM 670 N N . TRP A 1 89 ? 13.565 -5.649 -4.448 1.00 89.31 89 TRP A N 1
ATOM 671 C CA . TRP A 1 89 ? 14.312 -6.903 -4.501 1.00 89.31 89 TRP A CA 1
ATOM 672 C C . TRP A 1 89 ? 14.385 -7.427 -5.950 1.00 89.31 89 TRP A C 1
ATOM 674 O O . TRP A 1 89 ? 13.381 -7.316 -6.653 1.00 89.31 89 TRP A O 1
ATOM 684 N N . PRO A 1 90 ? 15.494 -8.055 -6.386 1.00 90.69 90 PRO A N 1
ATOM 685 C CA . PRO A 1 90 ? 16.753 -8.229 -5.660 1.00 90.69 90 PRO A CA 1
ATOM 686 C C . PRO A 1 90 ? 17.543 -6.921 -5.570 1.00 90.69 90 PRO A C 1
ATOM 688 O O . PRO A 1 90 ? 17.500 -6.103 -6.483 1.00 90.69 90 PRO A O 1
ATOM 691 N N . ARG A 1 91 ? 18.279 -6.736 -4.471 1.00 89.00 91 ARG A N 1
ATOM 692 C CA . ARG A 1 91 ? 19.180 -5.593 -4.276 1.00 89.00 91 ARG A CA 1
ATOM 693 C C . ARG A 1 91 ? 20.442 -6.000 -3.532 1.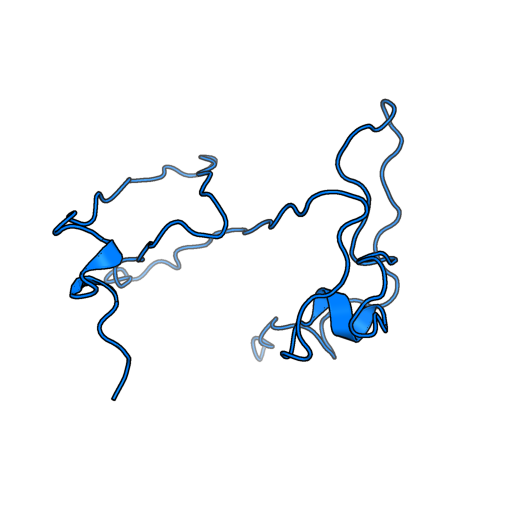00 89.00 91 ARG A C 1
ATOM 695 O O . ARG A 1 91 ? 20.401 -6.873 -2.664 1.00 89.00 91 ARG A O 1
ATOM 702 N N . ALA A 1 92 ? 21.556 -5.356 -3.867 1.00 91.81 92 ALA A N 1
ATOM 703 C CA . ALA A 1 92 ? 22.806 -5.556 -3.150 1.00 91.81 92 ALA A CA 1
ATOM 704 C C . ALA A 1 92 ? 22.738 -4.930 -1.746 1.00 91.81 92 ALA A C 1
ATOM 706 O O . ALA A 1 92 ? 21.994 -3.980 -1.488 1.00 91.81 92 ALA A O 1
ATOM 707 N N . SER A 1 93 ? 23.538 -5.458 -0.819 1.00 90.88 93 SER A N 1
ATOM 708 C CA . SER A 1 93 ? 23.665 -4.865 0.513 1.00 90.88 93 SER A CA 1
ATOM 709 C C . SER A 1 93 ? 24.190 -3.431 0.405 1.00 90.88 93 SER A C 1
ATOM 711 O O . SER A 1 93 ? 25.228 -3.202 -0.209 1.00 90.88 93 SER A O 1
ATOM 713 N N . GLY A 1 94 ? 23.486 -2.476 1.017 1.00 89.69 94 GLY A N 1
ATOM 714 C CA . GLY A 1 94 ? 23.852 -1.054 1.008 1.00 89.69 94 GLY A CA 1
ATOM 715 C C . GLY A 1 94 ? 23.373 -0.251 -0.208 1.00 89.69 94 GLY A C 1
ATOM 716 O O . GLY A 1 94 ? 23.511 0.965 -0.196 1.00 89.69 94 GLY A O 1
ATOM 717 N N . ASP A 1 95 ? 22.759 -0.884 -1.210 1.00 91.06 95 ASP A N 1
ATOM 718 C CA . ASP A 1 95 ? 22.318 -0.240 -2.462 1.00 91.06 95 ASP A CA 1
ATOM 719 C C . ASP A 1 95 ? 20.998 0.541 -2.305 1.00 91.06 95 ASP A C 1
ATOM 721 O O . ASP A 1 95 ? 19.993 0.207 -2.926 1.00 91.06 95 ASP A O 1
ATOM 725 N N . ILE A 1 96 ? 20.891 1.431 -1.317 1.00 89.12 96 ILE A N 1
ATOM 726 C CA . ILE A 1 96 ? 19.624 2.095 -0.957 1.00 89.12 96 ILE A CA 1
ATOM 727 C C . ILE A 1 96 ? 19.258 3.120 -2.045 1.00 89.12 96 ILE A C 1
ATOM 729 O O . ILE A 1 96 ? 20.108 3.940 -2.380 1.00 89.12 96 ILE A O 1
ATOM 733 N N . PRO A 1 97 ? 18.025 3.099 -2.593 1.00 87.88 97 PRO A N 1
ATOM 734 C CA . PRO A 1 97 ? 17.624 4.063 -3.612 1.00 87.88 97 PRO A CA 1
ATOM 735 C C . PRO A 1 97 ? 17.590 5.480 -3.040 1.00 87.88 97 PRO A C 1
ATOM 737 O O . PRO A 1 97 ? 17.177 5.687 -1.895 1.00 87.88 97 PRO A O 1
ATOM 740 N N . GLU A 1 98 ? 17.958 6.450 -3.872 1.00 87.19 98 GLU A N 1
ATOM 741 C CA . GLU A 1 98 ? 17.813 7.859 -3.528 1.00 87.19 98 GLU A CA 1
ATOM 742 C C . GLU A 1 98 ? 16.329 8.217 -3.335 1.00 87.19 98 GLU A C 1
ATOM 744 O O . GLU A 1 98 ? 15.476 7.782 -4.122 1.00 87.19 98 GLU A O 1
ATOM 749 N N . PRO A 1 99 ? 15.984 8.993 -2.293 1.00 82.44 99 PRO A N 1
ATOM 750 C CA . PRO A 1 99 ? 14.628 9.485 -2.110 1.00 82.44 99 PRO A CA 1
ATOM 751 C C . PRO A 1 99 ? 14.178 10.342 -3.302 1.00 82.44 99 PRO A C 1
ATOM 753 O O . PRO A 1 99 ? 14.985 11.100 -3.841 1.00 82.44 99 PRO A O 1
ATOM 756 N N . PRO A 1 100 ? 12.886 10.305 -3.674 1.00 76.88 100 PRO A N 1
ATOM 757 C CA . PRO A 1 100 ? 12.408 11.143 -4.757 1.00 76.88 100 PRO A CA 1
ATOM 758 C C . PRO A 1 100 ? 12.545 12.643 -4.482 1.00 76.88 100 PRO A C 1
ATOM 760 O O . PRO A 1 100 ? 12.157 13.108 -3.410 1.00 76.88 100 PRO A O 1
ATOM 763 N N . VAL A 1 101 ? 12.990 13.408 -5.482 1.00 76.81 101 VAL A N 1
ATOM 764 C CA . VAL A 1 101 ? 13.091 14.876 -5.439 1.00 76.81 101 VAL A CA 1
ATOM 765 C C . VAL A 1 101 ? 11.705 15.511 -5.322 1.00 76.81 101 VAL A C 1
ATOM 767 O O . VAL A 1 101 ? 11.520 16.505 -4.619 1.00 76.81 101 VAL A O 1
ATOM 770 N N . VAL A 1 102 ? 10.699 14.917 -5.974 1.00 68.25 102 VAL A N 1
ATOM 771 C CA . VAL A 1 102 ? 9.303 15.355 -5.854 1.00 68.25 102 VAL A CA 1
ATOM 772 C C . VAL A 1 102 ? 8.670 14.711 -4.621 1.00 68.25 102 VAL A C 1
ATOM 774 O O . VAL A 1 102 ? 8.127 13.601 -4.681 1.00 68.25 102 VAL A O 1
ATOM 777 N N . ILE A 1 103 ? 8.731 15.435 -3.504 1.00 66.44 103 ILE A N 1
ATOM 778 C CA . ILE A 1 103 ? 8.066 15.085 -2.248 1.00 66.44 103 ILE A CA 1
ATOM 779 C C . ILE A 1 103 ? 6.579 15.468 -2.289 1.00 66.44 103 ILE A C 1
ATOM 781 O O . ILE A 1 103 ? 6.177 16.504 -2.815 1.00 66.44 103 ILE A O 1
ATOM 785 N N . GLY A 1 104 ? 5.739 14.574 -1.774 1.00 55.25 104 GLY A N 1
ATOM 786 C CA 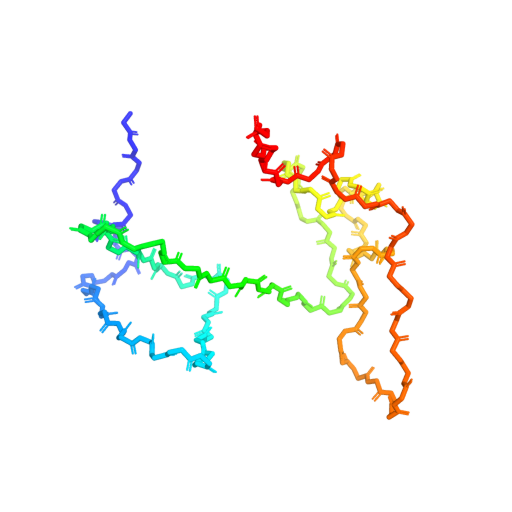. GLY A 1 104 ? 4.297 14.536 -2.025 1.00 55.25 104 GLY A CA 1
ATOM 787 C C . GLY A 1 104 ? 3.435 15.605 -1.351 1.00 55.25 104 GLY A C 1
ATOM 788 O O . GLY A 1 104 ? 2.228 15.408 -1.316 1.00 55.25 104 GLY A O 1
ATOM 789 N N . GLU A 1 105 ? 3.969 16.716 -0.843 1.00 52.31 105 GLU A N 1
ATOM 790 C CA . GLU A 1 105 ? 3.124 17.750 -0.216 1.00 52.31 105 GLU A CA 1
ATOM 791 C C . GLU A 1 105 ? 2.181 18.413 -1.239 1.00 52.31 105 GLU A C 1
ATOM 793 O O . GLU A 1 105 ? 1.014 18.655 -0.956 1.00 52.31 105 GLU A O 1
ATOM 798 N N . GLN A 1 106 ? 2.656 18.644 -2.468 1.00 48.84 106 GLN A N 1
ATOM 799 C CA . GLN A 1 106 ? 1.858 19.282 -3.526 1.00 48.84 106 GLN A CA 1
ATOM 800 C C . GLN A 1 106 ? 1.041 18.292 -4.370 1.00 48.84 106 GLN A C 1
ATOM 802 O O . GLN A 1 106 ? 0.180 18.707 -5.142 1.00 48.84 106 GLN A O 1
ATOM 807 N N . THR A 1 107 ? 1.329 16.989 -4.282 1.00 46.59 107 THR A N 1
ATOM 808 C CA . THR A 1 107 ? 0.794 15.996 -5.233 1.00 46.59 107 THR A CA 1
ATOM 809 C C . THR A 1 107 ? 0.328 14.679 -4.598 1.00 46.59 107 THR A C 1
ATOM 811 O O . THR A 1 107 ? -0.431 13.950 -5.233 1.00 46.59 107 THR A O 1
ATOM 814 N N . GLY A 1 108 ? 0.725 14.367 -3.360 1.00 53.19 108 GLY A N 1
ATOM 815 C CA . GLY A 1 108 ? 0.418 13.119 -2.657 1.00 53.19 108 GLY A CA 1
ATOM 816 C C . GLY A 1 108 ? -0.797 13.208 -1.722 1.00 53.19 108 GLY A C 1
ATOM 817 O O . GLY A 1 108 ? -1.302 14.290 -1.446 1.00 53.19 108 GLY A O 1
ATOM 818 N N . PRO A 1 109 ? -1.285 12.071 -1.189 1.00 52.91 109 PRO A N 1
ATOM 819 C CA . PRO A 1 109 ? -2.490 12.011 -0.348 1.00 52.91 109 PRO A CA 1
ATOM 820 C C . PRO A 1 109 ? -2.279 12.541 1.084 1.00 52.91 109 PRO A C 1
ATOM 822 O O . PRO A 1 109 ? -3.103 12.298 1.965 1.00 52.91 109 PRO A O 1
ATOM 825 N N . GLN A 1 110 ? -1.150 13.196 1.349 1.00 55.22 110 GLN A N 1
ATOM 826 C CA . GLN A 1 110 ? -0.789 13.676 2.675 1.00 55.22 110 GLN A CA 1
ATOM 827 C C . GLN A 1 110 ? -1.575 14.959 2.939 1.00 55.22 110 GLN A C 1
ATOM 829 O O . GLN A 1 110 ? -1.361 15.982 2.299 1.00 55.22 110 GLN A O 1
ATOM 834 N N . VAL A 1 111 ? -2.543 14.870 3.848 1.00 47.88 111 VAL A N 1
ATOM 835 C CA . VAL A 1 111 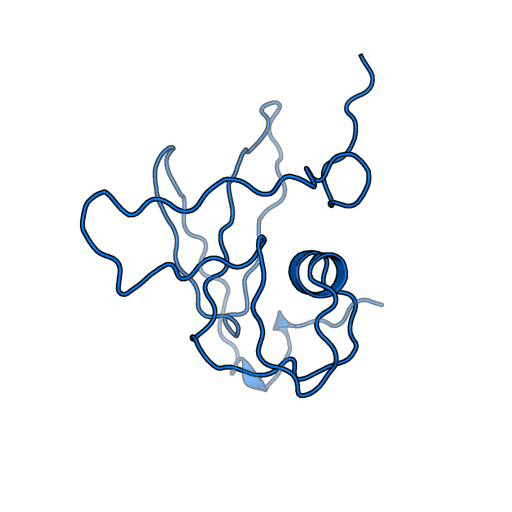? -3.355 16.013 4.261 1.00 47.88 111 VAL A CA 1
ATOM 836 C C . VAL A 1 111 ? -2.456 16.979 5.027 1.00 47.88 111 VAL A C 1
ATOM 838 O O . VAL A 1 111 ? -1.768 16.562 5.961 1.00 47.88 111 VAL A O 1
ATOM 841 N N . LYS A 1 112 ? -2.478 18.258 4.646 1.00 46.22 112 LYS A N 1
ATOM 842 C CA . LYS A 1 112 ? -1.905 19.335 5.453 1.00 46.22 112 LYS A CA 1
ATOM 843 C C . LYS A 1 112 ? -2.631 19.332 6.800 1.00 46.22 112 LYS A C 1
ATOM 845 O O . LYS A 1 112 ? -3.854 19.450 6.832 1.00 46.22 112 LYS A O 1
ATOM 850 N N . LEU A 1 113 ? -1.907 19.115 7.894 1.00 46.16 113 LEU A N 1
ATOM 851 C CA . LEU A 1 113 ? -2.421 19.503 9.201 1.00 46.16 113 LEU A CA 1
ATOM 852 C C . LEU A 1 113 ? -2.166 21.004 9.274 1.00 46.16 113 LEU A C 1
ATOM 854 O O . LEU A 1 113 ? -1.016 21.417 9.156 1.00 46.16 113 LEU A O 1
ATOM 858 N N . ASP A 1 114 ? -3.230 21.799 9.336 1.00 53.41 114 ASP A N 1
ATOM 859 C CA . ASP A 1 114 ? -3.085 23.221 9.629 1.00 53.41 114 ASP A CA 1
ATOM 860 C C . ASP A 1 114 ? -2.425 23.356 11.016 1.00 53.41 114 ASP A C 1
ATOM 862 O O . ASP A 1 114 ? -2.790 22.615 11.937 1.00 53.41 114 ASP A O 1
ATOM 866 N N . ASP A 1 115 ? -1.425 24.239 11.117 1.00 47.34 115 ASP A N 1
ATOM 867 C CA . ASP A 1 115 ? -0.713 24.571 12.362 1.00 47.34 115 ASP A CA 1
ATOM 868 C C . ASP A 1 115 ? -1.638 25.232 13.402 1.00 47.34 115 ASP A C 1
ATOM 870 O O . ASP A 1 115 ? -2.447 26.112 13.015 1.00 47.34 115 ASP A O 1
#